Protein AF-A0A522IV46-F1 (afdb_monomer_lite)

Secondary structure (DSSP, 8-state):
-BHHHHHHHHHHHHTSEETTEEEEEEEPPPEEGGG-GGGGTTT--S-EEEEEEPPPSS-S---TTT--PBEEEEEEESS-HHHHHHHHH----TT-SS-SS-SSTTTTS-HHHHHHHTTT--EEEEEEEEES-TT--HHHHTTHHHHHHHHHHHHHHHHHSS--HHHH--

Foldseek 3Di:
DFLLVLVVLVVVQQVDADPLGRKDKDKDWKDQLLVPLVVCVVPFFAWAKKWKFFQDPPHRGDDSNGTRTDTQDIDTFLGTVSVVCCQQFPHDDPNQSGHPDGLCLPPLFDPVVNVCNRRSRMMMITMHMDHPDPDDDSVRSSCRRVVSSVSSQVSVCVVPVDGRRVVNSD

Sequence (170 aa):
MTLKFIAETLNSIAAKRSALGQLTFDQKGPHHLAHGIEAIRPQWKFSGVYVLTKPSAPEWNLDFKESDAEVWYVGMTASDIFQCMLRHFGPLLGNSPVAYGHRWTNGSAPPDIESCLAKGEVVLYPIEVRSSEPELTKKQSGLLPGLVEKQLLVAYADRYGSLPPLNLSM

Radius of gyration: 15.6 Å; chains: 1; bounding box: 38×36×43 Å

Structure (mmCIF, N/CA/C/O backbone):
data_AF-A0A522IV46-F1
#
_entry.id   AF-A0A522IV46-F1
#
loop_
_atom_site.group_PDB
_atom_site.id
_atom_site.type_symbol
_atom_site.label_atom_id
_atom_site.label_alt_id
_atom_site.label_comp_id
_atom_site.label_asym_id
_atom_site.label_entity_id
_atom_site.label_seq_id
_atom_site.pdbx_PDB_ins_code
_atom_site.Cartn_x
_atom_site.Cartn_y
_atom_site.Cartn_z
_atom_site.occupancy
_atom_site.B_iso_or_equiv
_atom_site.auth_seq_id
_atom_site.auth_comp_id
_atom_site.auth_asym_id
_atom_site.auth_atom_id
_atom_site.pdbx_PDB_model_num
ATOM 1 N N . MET A 1 1 ? -3.968 -11.403 -6.343 1.00 69.62 1 MET A N 1
ATOM 2 C CA . MET A 1 1 ? -4.990 -10.509 -5.739 1.00 69.62 1 MET A CA 1
ATOM 3 C C . MET A 1 1 ? -5.059 -9.200 -6.497 1.00 69.62 1 MET A C 1
ATOM 5 O O . MET A 1 1 ? -4.001 -8.723 -6.877 1.00 69.62 1 MET A O 1
ATOM 9 N N . THR A 1 2 ? -6.248 -8.626 -6.702 1.00 85.88 2 THR A N 1
ATOM 10 C CA . THR A 1 2 ? -6.417 -7.329 -7.383 1.00 85.88 2 THR A CA 1
ATOM 11 C C . THR A 1 2 ? -6.605 -6.169 -6.399 1.00 85.88 2 THR A C 1
ATOM 13 O O . THR A 1 2 ? -6.915 -6.392 -5.224 1.00 85.88 2 THR A O 1
ATOM 16 N N . LEU A 1 3 ? -6.457 -4.923 -6.856 1.00 86.62 3 LEU A N 1
ATOM 17 C CA . LEU A 1 3 ? -6.756 -3.740 -6.035 1.00 86.62 3 LEU A CA 1
ATOM 18 C C . LEU A 1 3 ? -8.232 -3.639 -5.633 1.00 86.62 3 LEU A C 1
ATOM 20 O O . LEU A 1 3 ? -8.512 -3.236 -4.502 1.00 86.62 3 LEU A O 1
ATOM 24 N N . LYS A 1 4 ? -9.167 -4.104 -6.474 1.00 88.12 4 LYS A N 1
ATOM 25 C CA . LYS A 1 4 ? -10.590 -4.209 -6.097 1.00 88.12 4 LYS A CA 1
ATOM 26 C C . LYS A 1 4 ? -10.785 -4.993 -4.805 1.00 88.12 4 LYS A C 1
ATOM 28 O O . LYS A 1 4 ? -11.490 -4.545 -3.904 1.00 88.12 4 LYS A O 1
ATOM 33 N N . PHE A 1 5 ? -10.086 -6.118 -4.665 1.00 89.75 5 PHE A N 1
ATOM 34 C CA . PHE A 1 5 ? -10.168 -6.923 -3.451 1.00 89.75 5 PHE A CA 1
ATOM 35 C C . PHE A 1 5 ? -9.569 -6.216 -2.223 1.00 89.75 5 PHE A C 1
ATOM 37 O O . PHE A 1 5 ? -10.094 -6.366 -1.119 1.00 89.75 5 PHE A O 1
ATOM 44 N N . ILE A 1 6 ? -8.509 -5.408 -2.385 1.00 92.12 6 ILE A N 1
ATOM 45 C CA . ILE A 1 6 ? -8.030 -4.535 -1.296 1.00 92.12 6 ILE A CA 1
ATOM 46 C C . ILE A 1 6 ? -9.154 -3.598 -0.857 1.00 92.12 6 ILE A C 1
ATOM 48 O O . ILE A 1 6 ? -9.427 -3.505 0.337 1.00 92.12 6 ILE A O 1
ATOM 52 N N . ALA A 1 7 ? -9.830 -2.937 -1.799 1.00 91.62 7 ALA A N 1
ATOM 53 C CA . ALA A 1 7 ? -10.915 -2.012 -1.485 1.00 91.62 7 ALA A CA 1
ATOM 54 C C . ALA A 1 7 ? -12.081 -2.707 -0.755 1.00 91.62 7 ALA A C 1
ATOM 56 O O . ALA A 1 7 ? -12.567 -2.198 0.255 1.00 91.62 7 ALA A O 1
ATOM 57 N N . GLU A 1 8 ? -12.494 -3.890 -1.214 1.00 92.44 8 GLU A N 1
ATOM 58 C CA . GLU A 1 8 ? -13.515 -4.722 -0.557 1.00 92.44 8 GLU A CA 1
ATOM 59 C C . GLU A 1 8 ? -13.108 -5.122 0.868 1.00 92.44 8 GLU A C 1
ATOM 61 O O . GLU A 1 8 ? -13.911 -5.050 1.806 1.00 92.44 8 GLU A O 1
ATOM 66 N N . THR A 1 9 ? -11.843 -5.504 1.048 1.00 94.56 9 THR A N 1
ATOM 67 C CA . THR A 1 9 ? -11.310 -5.898 2.353 1.00 94.56 9 THR A CA 1
ATOM 68 C C . THR A 1 9 ? -11.246 -4.703 3.299 1.00 94.56 9 THR A C 1
ATOM 70 O O . THR A 1 9 ? -11.676 -4.816 4.443 1.00 94.56 9 THR A O 1
ATOM 73 N N . LEU A 1 10 ? -10.800 -3.531 2.834 1.00 94.81 10 LEU A N 1
ATOM 74 C CA . LEU A 1 10 ? -10.826 -2.295 3.621 1.00 94.81 10 LEU A CA 1
ATOM 75 C C . LEU A 1 10 ? -12.250 -1.947 4.059 1.00 94.81 10 LEU A C 1
ATOM 77 O O . LEU A 1 10 ? -12.466 -1.671 5.235 1.00 94.81 10 LEU A O 1
ATOM 81 N N . ASN A 1 11 ? -13.238 -2.036 3.164 1.00 93.94 11 ASN A N 1
ATOM 82 C CA . ASN A 1 11 ? -14.641 -1.815 3.529 1.00 93.94 11 ASN A CA 1
ATOM 83 C C . ASN A 1 11 ? -15.110 -2.811 4.601 1.00 93.94 11 ASN A C 1
ATOM 85 O O . ASN A 1 11 ? -15.789 -2.427 5.550 1.00 93.94 11 ASN A O 1
ATOM 89 N N . SER A 1 12 ? -14.697 -4.076 4.497 1.00 94.25 12 SER A N 1
ATOM 90 C CA . SER A 1 12 ? -15.019 -5.112 5.486 1.00 94.25 12 SER A CA 1
ATOM 91 C C . SER A 1 12 ? -14.356 -4.860 6.845 1.00 94.25 12 SER A C 1
ATOM 93 O O . SER A 1 12 ? -14.968 -5.119 7.883 1.00 94.25 12 SER A O 1
ATOM 95 N N . ILE A 1 13 ? -13.130 -4.327 6.854 1.00 94.31 13 ILE A N 1
ATOM 96 C CA . ILE A 1 13 ? -12.428 -3.898 8.071 1.00 94.31 13 ILE A CA 1
ATOM 97 C C . ILE A 1 13 ? -13.144 -2.683 8.683 1.00 94.31 13 ILE A C 1
ATOM 99 O O . ILE A 1 13 ? -13.421 -2.682 9.879 1.00 94.31 13 ILE A O 1
ATOM 103 N N . ALA A 1 14 ? -13.511 -1.680 7.877 1.00 93.25 14 ALA A N 1
ATOM 104 C CA . ALA A 1 14 ? -14.265 -0.502 8.323 1.00 93.25 14 ALA A CA 1
ATOM 105 C C . ALA A 1 14 ? -15.699 -0.827 8.767 1.00 93.25 14 ALA A C 1
ATOM 107 O O . ALA A 1 14 ? -16.304 -0.038 9.479 1.00 93.25 14 ALA A O 1
ATOM 108 N N . ALA A 1 15 ? -16.271 -1.968 8.394 1.00 93.44 15 ALA A N 1
ATOM 109 C CA . ALA A 1 15 ? -17.591 -2.366 8.883 1.00 93.44 15 ALA A CA 1
ATOM 110 C C . ALA A 1 15 ? -17.558 -2.914 10.323 1.00 93.44 15 ALA A C 1
ATOM 112 O O . ALA A 1 15 ? -18.608 -3.092 10.941 1.00 93.44 15 ALA A O 1
ATOM 113 N N . LYS A 1 16 ? -16.369 -3.215 10.862 1.00 90.12 16 LYS A N 1
ATOM 114 C CA . LYS A 1 16 ? -16.192 -3.834 12.178 1.00 90.12 16 LYS A CA 1
ATOM 115 C C . LYS A 1 16 ? -15.439 -2.897 13.116 1.00 90.12 16 LYS A C 1
ATOM 117 O O . LYS A 1 16 ? -14.436 -2.289 12.750 1.00 90.12 16 LYS A O 1
ATOM 122 N N . ARG A 1 17 ? -15.885 -2.833 14.370 1.00 88.94 17 ARG A N 1
ATOM 123 C CA . ARG A 1 17 ? -15.170 -2.107 15.423 1.00 88.94 17 ARG A CA 1
ATOM 124 C C . ARG A 1 17 ? -13.910 -2.886 15.811 1.00 88.94 17 ARG A C 1
ATOM 126 O O . ARG A 1 17 ? -13.988 -4.071 16.125 1.00 88.94 17 ARG A O 1
ATOM 133 N N . SER A 1 18 ? -12.757 -2.222 15.802 1.00 87.12 18 SER A N 1
ATOM 134 C CA . SER A 1 18 ? -11.491 -2.784 16.286 1.00 87.12 18 SER A CA 1
ATOM 135 C C . SER A 1 18 ? -11.285 -2.486 17.776 1.00 87.12 18 SER A C 1
ATOM 137 O O . SER A 1 18 ? -11.996 -1.670 18.366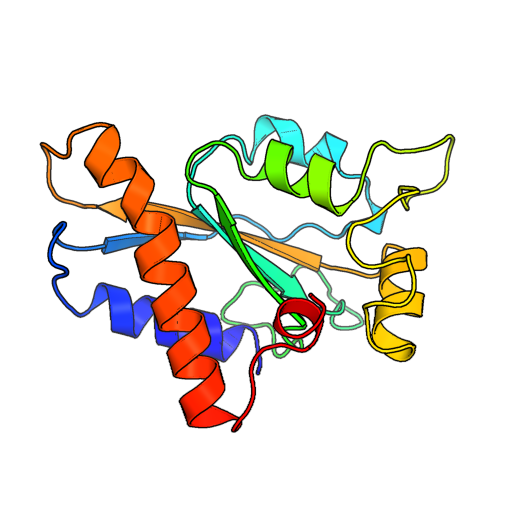 1.00 87.12 18 SER A O 1
ATOM 139 N N . ALA A 1 19 ? -10.254 -3.082 18.383 1.00 84.94 19 ALA A N 1
ATOM 140 C CA . ALA A 1 19 ? -9.844 -2.758 19.754 1.00 84.94 19 ALA A CA 1
ATOM 141 C C . ALA A 1 19 ? -9.427 -1.283 19.939 1.00 84.94 19 ALA A C 1
ATOM 143 O O . ALA A 1 19 ? -9.434 -0.782 21.058 1.00 84.94 19 ALA A O 1
ATOM 144 N N . LEU A 1 20 ? -9.073 -0.587 18.851 1.00 87.25 20 LEU A N 1
ATOM 145 C CA . LEU A 1 20 ? -8.711 0.835 18.841 1.00 87.25 20 LEU A CA 1
ATOM 146 C C . LEU A 1 20 ? -9.820 1.714 18.240 1.00 87.25 20 LEU A C 1
ATOM 148 O O . LEU A 1 20 ? -9.572 2.849 17.829 1.00 87.25 20 LEU A O 1
ATOM 152 N N . GLY A 1 21 ? -11.043 1.179 18.181 1.00 88.12 21 GLY A N 1
ATOM 153 C CA . GLY A 1 21 ? -12.214 1.883 17.684 1.00 88.12 21 GLY A CA 1
ATOM 154 C C . GLY A 1 21 ? -12.563 1.587 16.239 1.00 88.12 21 GLY A C 1
ATOM 155 O O . GLY A 1 21 ? -12.123 0.592 15.652 1.00 88.12 21 GLY A O 1
ATOM 156 N N . GLN A 1 22 ? -13.400 2.454 15.680 1.00 92.12 22 GLN A N 1
ATOM 157 C CA . GLN A 1 22 ? -13.862 2.327 14.309 1.00 92.12 22 GLN A CA 1
ATOM 158 C C . GLN A 1 22 ? -12.815 2.891 13.345 1.00 92.12 22 GLN A C 1
ATOM 160 O O . GLN A 1 22 ? -12.497 4.078 13.386 1.00 92.12 22 GLN A O 1
ATOM 165 N N . LEU A 1 23 ? -12.270 2.029 12.485 1.00 93.94 23 LEU A N 1
ATOM 166 C CA . LEU A 1 23 ? -11.255 2.417 11.508 1.00 93.94 23 LEU A CA 1
ATOM 167 C C . LEU A 1 23 ? -11.891 3.162 10.334 1.00 93.94 23 LEU A C 1
ATOM 169 O O . LEU A 1 23 ? -12.962 2.781 9.857 1.00 93.94 23 LEU A O 1
ATOM 173 N N . THR A 1 24 ? -11.202 4.198 9.861 1.00 93.69 24 THR A N 1
ATOM 174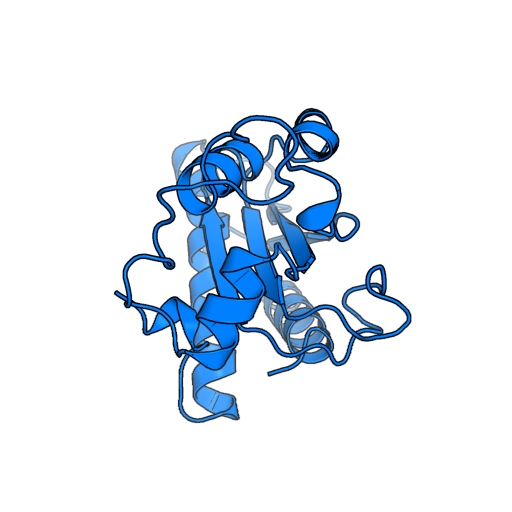 C CA . THR A 1 24 ? -11.542 4.958 8.657 1.00 93.69 24 THR A CA 1
ATOM 175 C C . THR A 1 24 ? -10.335 5.032 7.727 1.00 93.69 24 THR A C 1
ATOM 177 O O . THR A 1 24 ? -9.181 4.983 8.166 1.00 93.69 24 THR A O 1
ATOM 180 N N . PHE A 1 25 ? -10.610 5.115 6.426 1.00 93.75 25 PHE A N 1
ATOM 181 C CA . PHE A 1 25 ? -9.602 5.026 5.375 1.00 93.75 25 PHE A CA 1
ATOM 182 C C . PHE A 1 25 ? -9.741 6.194 4.412 1.00 93.75 25 PHE A C 1
ATOM 184 O O . PHE A 1 25 ? -10.845 6.488 3.958 1.00 93.75 25 PHE A O 1
ATOM 191 N N . ASP A 1 26 ? -8.619 6.821 4.080 1.00 92.88 26 ASP A N 1
ATOM 192 C CA . ASP A 1 26 ? -8.545 7.856 3.053 1.00 92.88 26 ASP A CA 1
ATOM 193 C C . ASP A 1 26 ? -7.528 7.417 1.992 1.00 92.88 26 ASP A C 1
ATOM 195 O O . ASP A 1 26 ? -6.315 7.394 2.217 1.00 92.88 26 ASP A O 1
ATOM 199 N N . GLN A 1 27 ? -8.061 6.959 0.859 1.00 90.81 27 GLN A N 1
ATOM 200 C CA . GLN A 1 27 ? -7.289 6.476 -0.280 1.00 90.81 27 GLN A CA 1
ATOM 201 C C . GLN A 1 27 ? -6.786 7.680 -1.073 1.00 90.81 27 GLN A C 1
ATOM 203 O O . GLN A 1 27 ? -7.578 8.488 -1.553 1.00 90.81 27 GLN A O 1
ATOM 208 N N . LYS A 1 28 ? -5.468 7.803 -1.216 1.00 89.50 28 LYS A N 1
ATOM 209 C CA . LYS A 1 28 ? -4.871 8.853 -2.045 1.00 89.50 28 LYS A CA 1
ATOM 210 C C . LYS A 1 28 ? -4.720 8.365 -3.481 1.00 89.50 28 LYS A C 1
ATOM 212 O O . LYS A 1 28 ? -4.691 7.161 -3.733 1.00 89.50 28 LYS A O 1
ATOM 217 N N . GLY A 1 29 ? -4.585 9.318 -4.403 1.00 86.50 29 GLY A N 1
ATOM 218 C CA . GLY A 1 29 ? -4.371 9.016 -5.814 1.00 86.50 29 GLY A CA 1
ATOM 219 C C . GLY A 1 29 ? -3.134 8.130 -6.029 1.00 86.50 29 GLY A C 1
ATOM 220 O O . GLY A 1 29 ? -2.133 8.304 -5.319 1.00 86.50 29 GLY A O 1
ATOM 221 N N . PRO A 1 30 ? -3.194 7.182 -6.981 1.00 91.00 30 PRO A N 1
ATOM 222 C CA . PRO A 1 30 ? -2.058 6.337 -7.311 1.00 91.00 30 PRO A CA 1
ATOM 223 C C . PRO A 1 30 ? -0.890 7.152 -7.861 1.00 91.00 30 PRO A C 1
ATOM 225 O O . PRO A 1 30 ? -1.074 8.210 -8.462 1.00 91.00 30 PRO A O 1
ATOM 228 N N . HIS A 1 31 ? 0.323 6.622 -7.719 1.00 89.19 31 HIS A N 1
ATOM 229 C CA . HIS A 1 31 ? 1.520 7.215 -8.308 1.00 89.19 31 HIS A CA 1
ATOM 230 C C . HIS A 1 31 ? 2.356 6.185 -9.045 1.00 89.19 31 HIS A C 1
ATOM 232 O O . HIS A 1 31 ? 2.774 5.183 -8.464 1.00 89.19 31 HIS A O 1
ATOM 238 N N . HIS A 1 32 ? 2.644 6.455 -10.313 1.00 89.06 32 HIS A N 1
ATOM 239 C CA . HIS A 1 32 ? 3.577 5.655 -11.089 1.00 89.06 32 HIS A CA 1
ATOM 240 C C . HIS A 1 32 ? 5.015 6.035 -10.733 1.00 89.06 32 HIS A C 1
ATOM 242 O O . HIS A 1 32 ? 5.418 7.189 -10.893 1.00 89.06 32 HIS A O 1
ATOM 248 N N . LEU A 1 33 ? 5.819 5.063 -10.296 1.00 85.00 33 LEU A N 1
ATOM 249 C CA . LEU A 1 33 ? 7.184 5.323 -9.839 1.00 85.00 33 LEU A CA 1
ATOM 250 C C . LEU A 1 33 ? 8.068 5.915 -10.946 1.00 85.00 33 LEU A C 1
ATOM 252 O O . LEU A 1 33 ? 8.901 6.768 -10.652 1.00 85.00 33 LEU A O 1
ATOM 256 N N . ALA A 1 34 ? 7.824 5.559 -12.214 1.00 81.81 34 ALA A N 1
ATOM 257 C CA . ALA A 1 34 ? 8.505 6.179 -13.354 1.00 81.81 34 ALA A CA 1
ATOM 258 C C . ALA A 1 34 ? 8.401 7.718 -13.439 1.00 81.81 34 ALA A C 1
ATOM 260 O O . ALA A 1 34 ? 9.227 8.343 -14.097 1.00 81.81 34 ALA A O 1
ATOM 261 N N . HIS A 1 35 ? 7.433 8.348 -12.764 1.00 81.88 35 HIS A N 1
ATOM 262 C CA . HIS A 1 35 ? 7.323 9.812 -12.687 1.00 81.88 35 HIS A CA 1
ATOM 263 C C . HIS A 1 35 ? 8.181 10.436 -11.573 1.00 81.88 35 HIS A C 1
ATOM 265 O O . HIS A 1 35 ? 8.134 11.645 -11.354 1.00 81.88 35 HIS A O 1
ATOM 271 N N . GLY A 1 36 ? 8.972 9.625 -10.868 1.00 79.38 36 GLY A N 1
ATOM 272 C CA . GLY A 1 36 ? 9.844 10.055 -9.785 1.00 79.38 36 GLY A CA 1
ATOM 273 C C . GLY A 1 36 ? 9.110 10.174 -8.451 1.00 79.38 36 GLY A C 1
ATOM 274 O O . GLY A 1 36 ? 7.971 10.627 -8.357 1.00 79.38 36 GLY A O 1
ATOM 275 N N . ILE A 1 37 ? 9.785 9.765 -7.380 1.00 79.69 37 ILE A N 1
ATOM 276 C CA . ILE A 1 37 ? 9.214 9.728 -6.031 1.00 79.69 37 ILE A CA 1
ATOM 277 C C . ILE A 1 37 ? 9.092 11.121 -5.388 1.00 79.69 37 ILE A C 1
ATOM 279 O O . ILE A 1 37 ? 8.280 11.325 -4.500 1.00 79.69 37 ILE A O 1
ATOM 283 N N . GLU A 1 38 ? 9.846 12.129 -5.825 1.00 80.00 38 GLU A N 1
ATOM 284 C CA . GLU A 1 38 ? 9.782 13.461 -5.198 1.00 80.00 38 GLU A CA 1
ATOM 285 C C . GLU A 1 38 ? 8.431 14.163 -5.419 1.00 80.00 38 GLU A C 1
ATOM 287 O O . GLU A 1 38 ? 7.981 14.925 -4.561 1.00 80.00 38 GLU A O 1
ATOM 292 N N . ALA A 1 39 ? 7.732 13.852 -6.517 1.00 75.38 39 ALA A N 1
ATOM 293 C CA . ALA A 1 39 ? 6.425 14.429 -6.833 1.00 75.38 39 ALA A CA 1
ATOM 294 C C . ALA A 1 39 ? 5.345 14.106 -5.778 1.00 75.38 39 ALA A C 1
ATOM 296 O O . ALA A 1 39 ? 4.431 14.903 -5.568 1.00 75.38 39 ALA A O 1
ATOM 297 N N . ILE A 1 40 ? 5.468 12.979 -5.065 1.00 75.81 40 ILE A N 1
ATOM 298 C CA . ILE A 1 40 ? 4.512 12.562 -4.022 1.00 75.81 40 ILE A CA 1
ATOM 299 C C . ILE A 1 40 ? 4.831 13.127 -2.633 1.00 75.81 40 ILE A C 1
ATOM 301 O O . ILE A 1 40 ? 3.989 13.066 -1.734 1.00 75.81 40 ILE A O 1
ATOM 305 N N . ARG A 1 41 ? 6.018 13.719 -2.436 1.00 78.94 41 ARG A N 1
ATOM 306 C CA . ARG A 1 41 ? 6.476 14.230 -1.135 1.00 78.94 41 ARG A CA 1
ATOM 307 C C . ARG A 1 41 ? 5.483 15.151 -0.415 1.00 78.94 41 ARG A C 1
ATOM 309 O O . ARG A 1 41 ? 5.377 15.022 0.804 1.00 78.94 41 ARG A O 1
ATOM 316 N N . PRO A 1 42 ? 4.779 16.101 -1.062 1.00 76.69 42 PRO A N 1
ATOM 317 C CA . PRO A 1 42 ? 3.827 16.948 -0.344 1.00 76.69 42 PRO A CA 1
ATOM 318 C C . PRO A 1 42 ? 2.545 16.208 0.049 1.00 76.69 42 PRO A C 1
ATOM 320 O O . PRO A 1 42 ? 1.903 16.594 1.021 1.00 76.69 42 PRO A O 1
ATOM 323 N N . GLN A 1 43 ? 2.179 15.151 -0.676 1.00 81.44 43 GLN A N 1
ATOM 324 C CA . GLN A 1 43 ? 0.875 14.509 -0.547 1.00 81.44 43 GLN A CA 1
ATOM 325 C C . GLN A 1 43 ? 0.897 13.325 0.425 1.00 81.44 43 GLN A C 1
ATOM 327 O O . GLN A 1 43 ? -0.141 13.010 0.998 1.00 81.44 43 GLN A O 1
ATOM 332 N N . TRP A 1 44 ? 2.043 12.655 0.613 1.00 89.00 44 TRP A N 1
ATOM 333 C CA . TRP A 1 44 ? 2.120 11.361 1.316 1.00 89.00 44 TRP A CA 1
ATOM 334 C C . TRP A 1 44 ? 2.822 11.407 2.683 1.00 89.00 44 TRP A C 1
ATOM 336 O O . TRP A 1 44 ? 3.392 10.412 3.129 1.00 89.00 44 TRP A O 1
ATOM 346 N N . LYS A 1 45 ? 2.756 12.554 3.374 1.00 90.06 45 LYS A N 1
ATOM 347 C CA . LYS A 1 45 ? 3.300 12.747 4.734 1.00 90.06 45 LYS A CA 1
ATOM 348 C C . LYS A 1 45 ? 2.320 12.308 5.821 1.00 90.06 45 LYS A C 1
ATOM 350 O O . LYS A 1 45 ? 1.863 13.122 6.624 1.00 90.06 45 LYS A O 1
ATOM 355 N N . PHE A 1 46 ? 1.972 11.030 5.832 1.00 91.38 46 PHE A N 1
ATOM 356 C CA . PHE A 1 46 ? 1.046 10.472 6.814 1.00 91.38 46 PHE A CA 1
ATOM 357 C C . PHE A 1 46 ? 1.346 9.006 7.128 1.00 91.38 46 PHE A C 1
ATOM 359 O O . PHE A 1 46 ? 2.101 8.335 6.422 1.00 91.38 46 PHE A O 1
ATOM 366 N N . SER A 1 47 ? 0.726 8.530 8.206 1.00 92.69 47 SER A N 1
ATOM 367 C CA . SER A 1 47 ? 0.776 7.152 8.688 1.00 92.69 47 SER A CA 1
ATOM 368 C C . SER A 1 47 ? -0.303 6.322 7.998 1.00 92.69 47 SER A C 1
ATOM 370 O O . SER A 1 47 ? -1.435 6.780 7.828 1.00 92.69 47 SER A O 1
ATOM 372 N N . GLY A 1 48 ? 0.023 5.100 7.591 1.00 96.12 48 GLY A N 1
ATOM 373 C CA . GLY A 1 48 ? -0.927 4.299 6.836 1.00 96.12 48 GLY A CA 1
ATOM 374 C C . GLY A 1 48 ? -0.344 3.060 6.182 1.00 96.12 48 GLY A C 1
ATOM 375 O O . GLY A 1 48 ? 0.762 2.608 6.493 1.00 96.12 48 GLY A O 1
ATOM 376 N N . VAL A 1 49 ? -1.138 2.508 5.275 1.00 97.06 49 VAL A N 1
ATOM 377 C CA . VAL A 1 49 ? -0.818 1.338 4.461 1.00 97.06 49 VAL A CA 1
ATOM 378 C C . VAL A 1 49 ? -0.555 1.799 3.033 1.00 97.06 49 VAL A C 1
ATOM 380 O O . VAL A 1 49 ? -1.074 2.819 2.591 1.00 97.06 49 VAL A O 1
ATOM 383 N N . TYR A 1 50 ? 0.253 1.056 2.297 1.00 95.25 50 TYR A N 1
ATOM 384 C CA . TYR A 1 50 ? 0.458 1.269 0.874 1.00 95.25 50 TYR A CA 1
ATOM 385 C C . TYR A 1 50 ? 0.513 -0.069 0.145 1.00 95.25 50 TYR A C 1
ATOM 387 O O . TYR A 1 50 ? 0.959 -1.083 0.691 1.00 95.25 50 TYR A O 1
ATOM 395 N N . VAL A 1 51 ? 0.053 -0.052 -1.100 1.00 95.31 51 VAL A N 1
ATOM 396 C CA . VAL A 1 51 ? 0.020 -1.210 -1.989 1.00 95.31 51 VAL A CA 1
ATOM 397 C C . VAL A 1 51 ? 0.907 -0.930 -3.201 1.00 95.31 51 VAL A C 1
ATOM 399 O O . VAL A 1 51 ? 0.871 0.173 -3.747 1.00 95.31 51 VAL A O 1
ATOM 402 N N . LEU A 1 52 ? 1.722 -1.907 -3.604 1.00 93.62 52 LEU A N 1
ATOM 403 C CA . LEU A 1 52 ? 2.472 -1.868 -4.865 1.00 93.62 52 LEU A CA 1
ATOM 404 C C . LEU A 1 52 ? 1.807 -2.819 -5.846 1.00 93.62 52 LEU A C 1
ATOM 406 O O . LEU A 1 52 ? 1.467 -3.952 -5.492 1.00 93.62 52 LEU A O 1
ATOM 410 N N . THR A 1 53 ? 1.688 -2.366 -7.084 1.00 92.94 53 THR A N 1
ATOM 411 C CA . THR A 1 53 ? 1.113 -3.146 -8.177 1.00 92.94 53 THR A CA 1
ATOM 412 C C . THR A 1 53 ? 1.905 -2.963 -9.457 1.00 92.94 53 THR A C 1
ATOM 414 O O . THR A 1 53 ? 2.628 -1.972 -9.612 1.00 92.94 53 THR A O 1
ATOM 417 N N . LYS A 1 54 ? 1.711 -3.890 -10.396 1.00 87.38 54 LYS A N 1
ATOM 418 C CA . LYS A 1 54 ? 2.059 -3.647 -11.795 1.00 87.38 54 LYS A CA 1
ATOM 419 C C . LYS A 1 54 ? 1.159 -2.543 -12.367 1.00 87.38 54 LYS A C 1
ATOM 421 O O . LYS A 1 54 ? -0.041 -2.559 -12.089 1.00 87.38 54 LYS A O 1
ATOM 426 N N . PRO A 1 55 ? 1.669 -1.641 -13.218 1.00 82.50 55 PRO A N 1
ATOM 427 C CA . PRO A 1 55 ? 0.820 -0.761 -14.006 1.00 82.50 55 PRO A CA 1
ATOM 428 C C . PRO A 1 55 ? -0.184 -1.581 -14.825 1.00 82.50 55 PRO A C 1
ATOM 430 O O . PRO A 1 55 ? 0.206 -2.486 -15.566 1.00 82.50 55 PRO A O 1
ATOM 433 N N . SER A 1 56 ? -1.474 -1.258 -14.709 1.00 71.44 56 SER A N 1
ATOM 434 C CA . SER A 1 56 ? -2.458 -1.717 -15.691 1.00 71.44 56 SER A CA 1
ATOM 435 C C . SER A 1 56 ? -2.222 -0.924 -16.972 1.00 71.44 56 SER A C 1
ATOM 437 O O . SER A 1 56 ? -2.281 0.300 -16.961 1.00 71.44 56 SER A O 1
ATOM 439 N N . ALA A 1 57 ? -1.882 -1.590 -18.071 1.00 67.12 57 ALA A N 1
ATOM 440 C CA . ALA A 1 57 ? -1.801 -0.928 -19.370 1.00 67.12 57 ALA A CA 1
ATOM 441 C C . ALA A 1 57 ? -3.209 -0.895 -19.996 1.00 67.12 57 ALA A C 1
ATOM 443 O O . ALA A 1 57 ? -3.881 -1.928 -19.963 1.00 67.12 57 ALA A O 1
ATOM 444 N N . PRO A 1 58 ? -3.670 0.225 -20.588 1.00 68.00 58 PRO A N 1
ATOM 445 C CA . PRO A 1 58 ? -2.955 1.487 -20.830 1.00 68.00 58 PRO A CA 1
ATOM 446 C C . PRO A 1 58 ? -3.084 2.549 -19.714 1.00 68.00 58 PRO A C 1
ATOM 448 O O . PRO A 1 58 ? -2.347 3.533 -19.739 1.00 68.00 58 PRO A O 1
ATOM 451 N N . GLU A 1 59 ? -3.988 2.368 -18.749 1.00 80.00 59 GLU A N 1
ATOM 452 C CA . GLU A 1 59 ? -4.300 3.354 -17.702 1.00 80.00 59 GLU A CA 1
ATOM 453 C C . GLU A 1 59 ? -3.756 2.910 -16.338 1.00 80.00 59 GLU A C 1
ATOM 455 O O . GLU A 1 59 ? -4.304 2.037 -15.664 1.00 80.00 59 GLU A O 1
ATOM 460 N N . TRP A 1 60 ? -2.647 3.518 -15.913 1.00 83.94 60 TRP A N 1
ATOM 461 C CA . TRP A 1 60 ? -1.997 3.181 -14.643 1.00 83.94 60 TRP A CA 1
ATOM 462 C C . TRP A 1 60 ? -2.640 3.873 -13.434 1.00 83.94 60 TRP A C 1
ATOM 464 O O . TRP A 1 60 ? -2.453 3.426 -12.302 1.00 83.94 60 TRP A O 1
ATOM 474 N N . ASN A 1 61 ? -3.361 4.970 -13.668 1.00 84.88 61 ASN A N 1
ATOM 475 C CA . ASN A 1 61 ? -3.899 5.886 -12.664 1.00 84.88 61 ASN A CA 1
ATOM 476 C C . ASN A 1 61 ? -5.355 5.582 -12.278 1.00 84.88 61 ASN A C 1
ATOM 478 O O . ASN A 1 61 ? -6.081 6.487 -11.873 1.00 84.88 61 ASN A O 1
ATOM 482 N N . LEU A 1 62 ? -5.773 4.326 -12.422 1.00 85.25 62 LEU A N 1
ATOM 483 C CA . LEU A 1 62 ? -7.103 3.870 -12.034 1.00 85.25 62 LEU A CA 1
ATOM 484 C C . LEU A 1 62 ? -7.280 3.905 -10.514 1.00 85.25 62 LEU A C 1
ATOM 486 O O . LEU A 1 62 ? -6.353 3.604 -9.760 1.00 85.25 62 LEU A O 1
ATOM 490 N N . ASP A 1 63 ? -8.493 4.200 -10.062 1.00 84.75 63 ASP A N 1
ATOM 491 C CA . ASP A 1 63 ? -8.826 4.139 -8.643 1.00 84.75 63 ASP A CA 1
ATOM 492 C C . ASP A 1 63 ? -8.809 2.693 -8.115 1.00 84.75 63 ASP A C 1
ATOM 494 O O . ASP A 1 63 ? -8.999 1.715 -8.846 1.00 84.75 63 ASP A O 1
ATOM 498 N N . PHE A 1 64 ? -8.649 2.543 -6.793 1.00 80.00 64 PHE A N 1
ATOM 499 C CA . PHE A 1 64 ? -8.617 1.241 -6.106 1.00 80.00 64 PHE A CA 1
ATOM 500 C C . PHE A 1 64 ? -9.791 0.317 -6.466 1.00 80.00 64 PHE A C 1
ATOM 502 O O . PHE A 1 64 ? -9.633 -0.901 -6.493 1.00 80.00 64 PHE A O 1
ATOM 509 N N . LYS A 1 65 ? -10.978 0.887 -6.699 1.00 82.31 65 LYS A N 1
ATOM 510 C CA . LYS A 1 65 ? -12.216 0.140 -6.979 1.00 82.31 65 LYS A CA 1
ATOM 511 C C . LYS A 1 65 ? -12.350 -0.283 -8.442 1.00 82.31 65 LYS A C 1
ATOM 513 O O . LYS A 1 65 ? -13.206 -1.104 -8.760 1.00 82.31 65 LYS A O 1
ATOM 518 N N . GLU A 1 66 ? -11.525 0.272 -9.318 1.00 82.50 66 GLU A N 1
ATOM 519 C CA . GLU A 1 66 ? -11.611 0.092 -10.767 1.00 82.50 66 GLU A CA 1
ATOM 520 C C . GLU A 1 66 ? -10.457 -0.762 -11.291 1.00 82.50 66 GLU A C 1
ATOM 522 O O . GLU A 1 66 ? -10.616 -1.494 -12.266 1.00 82.50 66 GLU A O 1
ATOM 527 N N . SER A 1 67 ? -9.325 -0.746 -10.586 1.00 82.00 67 SER A N 1
ATOM 528 C CA . SER A 1 67 ? -8.112 -1.437 -10.992 1.00 82.00 67 SER A CA 1
ATOM 529 C C . SER A 1 67 ? -8.130 -2.934 -10.661 1.00 82.00 67 SER A C 1
ATOM 531 O O . SER A 1 67 ? -8.144 -3.352 -9.500 1.00 82.00 67 SER A O 1
ATOM 533 N N . ASP A 1 68 ? -8.054 -3.763 -11.702 1.00 84.81 68 ASP A N 1
ATOM 534 C CA . ASP A 1 68 ? -7.787 -5.201 -11.579 1.00 84.81 68 ASP A CA 1
ATOM 535 C C . ASP A 1 68 ? -6.281 -5.516 -11.503 1.00 84.81 68 ASP A C 1
ATOM 537 O O . ASP A 1 68 ? -5.884 -6.677 -11.606 1.00 84.81 68 ASP A O 1
ATOM 541 N N . ALA A 1 69 ? -5.434 -4.498 -11.295 1.00 86.69 69 ALA A N 1
ATOM 542 C CA . ALA A 1 69 ? -3.991 -4.674 -11.215 1.00 86.69 69 ALA A CA 1
ATOM 543 C C . ALA A 1 69 ? -3.604 -5.675 -10.126 1.00 86.69 69 ALA A C 1
ATOM 545 O O . ALA A 1 69 ? -4.119 -5.642 -9.003 1.00 86.69 69 ALA A O 1
ATOM 546 N N . GLU A 1 70 ? -2.644 -6.533 -10.456 1.00 90.62 70 GLU A N 1
ATOM 547 C CA . GLU A 1 70 ? -2.087 -7.485 -9.514 1.00 90.62 70 GLU A CA 1
ATOM 548 C C . GLU A 1 70 ? -1.342 -6.769 -8.381 1.00 90.62 70 GLU A C 1
ATOM 550 O O . GLU A 1 70 ? -0.459 -5.938 -8.603 1.00 90.62 70 GLU A O 1
ATOM 555 N N . VAL A 1 71 ? -1.682 -7.143 -7.150 1.00 93.19 71 VAL A N 1
ATOM 556 C CA . VAL A 1 71 ? -1.004 -6.704 -5.935 1.00 93.19 71 VAL A CA 1
ATOM 557 C C . VAL A 1 71 ? 0.265 -7.513 -5.712 1.00 93.19 71 VAL A C 1
ATOM 559 O O . VAL A 1 71 ? 0.211 -8.716 -5.444 1.00 93.19 71 VAL A O 1
ATOM 562 N N . TRP A 1 72 ? 1.394 -6.810 -5.740 1.00 93.75 72 TRP A N 1
ATOM 563 C CA . TRP A 1 72 ? 2.726 -7.361 -5.505 1.00 93.75 72 TRP A CA 1
ATOM 564 C C . TRP A 1 72 ? 3.195 -7.206 -4.065 1.00 93.75 72 TRP A C 1
ATOM 566 O O . TRP A 1 72 ? 3.914 -8.070 -3.568 1.00 93.75 72 TRP A O 1
ATOM 576 N N . TYR A 1 73 ? 2.785 -6.127 -3.394 1.00 94.31 73 TYR A N 1
ATOM 577 C CA . TYR A 1 73 ? 3.164 -5.849 -2.011 1.00 94.31 73 TYR A CA 1
ATOM 578 C C . TYR A 1 73 ? 2.062 -5.109 -1.263 1.00 94.31 73 TYR A C 1
ATOM 580 O O . TYR A 1 73 ? 1.428 -4.212 -1.818 1.00 94.31 73 TYR A O 1
ATOM 588 N N . VAL A 1 74 ? 1.916 -5.416 0.022 1.00 96.00 74 VAL A N 1
ATOM 589 C CA . VAL A 1 74 ? 1.202 -4.592 1.000 1.00 96.00 74 VAL A CA 1
ATOM 590 C C . VAL A 1 74 ? 2.165 -4.290 2.138 1.00 96.00 74 VAL A C 1
ATOM 592 O O . VAL A 1 74 ? 2.741 -5.205 2.725 1.00 96.00 74 VAL A O 1
ATOM 595 N N . GLY A 1 75 ? 2.341 -3.015 2.466 1.00 95.12 75 GLY A N 1
ATOM 596 C CA . GLY A 1 75 ? 3.159 -2.615 3.603 1.00 95.12 75 GLY A CA 1
ATOM 597 C C . GLY A 1 75 ? 2.552 -1.472 4.383 1.00 95.12 75 GLY A C 1
ATOM 598 O O . GLY A 1 75 ? 1.601 -0.830 3.946 1.00 95.12 75 GLY A O 1
ATOM 599 N N . MET A 1 76 ? 3.133 -1.202 5.545 1.00 95.88 76 MET A N 1
ATOM 600 C CA . MET A 1 76 ? 2.677 -0.132 6.423 1.00 95.88 76 MET A CA 1
ATOM 601 C C . MET A 1 76 ? 3.807 0.739 6.949 1.00 95.88 76 MET A C 1
ATOM 603 O O . MET A 1 76 ? 4.993 0.414 6.848 1.00 95.88 76 MET A O 1
ATOM 607 N N . THR A 1 77 ? 3.416 1.874 7.512 1.00 95.00 77 THR A N 1
ATOM 608 C CA . THR A 1 77 ? 4.281 2.737 8.308 1.00 95.00 77 THR A CA 1
ATOM 609 C C . THR A 1 77 ? 3.457 3.478 9.353 1.00 95.00 77 THR A C 1
ATOM 611 O O . THR A 1 77 ? 2.379 3.986 9.058 1.00 95.00 77 THR A O 1
ATOM 614 N N . ALA A 1 78 ? 3.982 3.557 10.576 1.00 93.06 78 ALA A N 1
ATOM 615 C CA . ALA A 1 78 ? 3.397 4.336 11.668 1.00 93.06 78 ALA A CA 1
ATOM 616 C C . ALA A 1 78 ? 3.762 5.833 11.609 1.00 93.06 78 ALA A C 1
ATOM 618 O O . ALA A 1 78 ? 3.359 6.602 12.482 1.00 93.06 78 ALA A O 1
ATOM 619 N N . SER A 1 79 ? 4.589 6.234 10.639 1.00 88.62 79 SER A N 1
ATOM 620 C CA . SER A 1 79 ? 5.111 7.594 10.515 1.00 88.62 79 SER A CA 1
ATOM 621 C C . SER A 1 79 ? 4.704 8.236 9.193 1.00 88.62 79 SER A C 1
ATOM 623 O O . SER A 1 79 ? 3.658 8.867 9.123 1.00 88.62 79 SER A O 1
ATOM 625 N N . ASP A 1 80 ? 5.542 8.096 8.171 1.00 90.62 80 ASP A N 1
ATOM 626 C CA . ASP A 1 80 ? 5.448 8.799 6.896 1.00 90.62 80 ASP A CA 1
ATOM 627 C C . ASP A 1 80 ? 5.623 7.784 5.754 1.00 90.62 80 ASP A C 1
ATOM 629 O O . ASP A 1 80 ? 6.650 7.093 5.678 1.00 90.62 80 ASP A O 1
ATOM 633 N N . ILE A 1 81 ? 4.600 7.650 4.901 1.00 91.94 81 ILE A N 1
ATOM 634 C CA . ILE A 1 81 ? 4.641 6.765 3.731 1.00 91.94 81 ILE A CA 1
ATOM 635 C C . ILE A 1 81 ? 5.745 7.196 2.773 1.00 91.94 81 ILE A C 1
ATOM 637 O O . ILE A 1 81 ? 6.497 6.332 2.326 1.00 91.94 81 ILE A O 1
ATOM 641 N N . PHE A 1 82 ? 5.914 8.490 2.496 1.00 89.81 82 PHE A N 1
ATOM 642 C CA . PHE A 1 82 ? 6.964 8.974 1.599 1.00 89.81 82 PHE A CA 1
ATOM 643 C C . PHE A 1 82 ? 8.361 8.541 2.068 1.00 89.81 82 PHE A C 1
ATOM 645 O O . PHE A 1 82 ? 9.137 8.006 1.278 1.00 89.81 82 PHE A O 1
ATOM 652 N N . GLN A 1 83 ? 8.665 8.667 3.364 1.00 87.75 83 GLN A N 1
ATOM 653 C CA . GLN A 1 83 ? 9.943 8.186 3.915 1.00 87.75 83 GLN A CA 1
ATOM 654 C C . GLN A 1 83 ? 10.094 6.666 3.788 1.00 87.75 83 GLN A C 1
ATOM 656 O O . GLN A 1 83 ? 11.189 6.158 3.555 1.00 87.75 83 GLN A O 1
ATOM 661 N N . CYS A 1 84 ? 8.998 5.916 3.916 1.00 88.44 84 CYS A N 1
ATOM 662 C CA . CYS A 1 84 ? 9.025 4.480 3.672 1.00 88.44 84 CYS A CA 1
ATOM 663 C C . CYS A 1 84 ? 9.313 4.154 2.201 1.00 88.44 84 CYS A C 1
ATOM 665 O O . CYS A 1 84 ? 10.100 3.250 1.930 1.00 88.44 84 CYS A O 1
ATOM 667 N N . MET A 1 85 ? 8.722 4.902 1.269 1.00 87.19 85 MET A N 1
ATOM 668 C CA . MET A 1 85 ? 8.957 4.735 -0.164 1.00 87.19 85 MET A CA 1
ATOM 669 C C . MET A 1 85 ? 10.408 5.078 -0.514 1.00 87.19 85 MET A C 1
ATOM 671 O O . MET A 1 85 ? 11.048 4.306 -1.216 1.00 87.19 85 MET A O 1
ATOM 675 N N . LEU A 1 86 ? 10.984 6.139 0.060 1.00 84.06 86 LEU A N 1
ATOM 676 C CA . LEU A 1 86 ? 12.409 6.449 -0.100 1.00 84.06 86 LEU A CA 1
ATOM 677 C C . LEU A 1 86 ? 13.327 5.340 0.423 1.00 84.06 86 LEU A C 1
ATOM 679 O O . LEU A 1 86 ? 14.381 5.116 -0.155 1.00 84.06 86 LEU A O 1
ATOM 683 N N . ARG A 1 87 ? 12.958 4.628 1.494 1.00 81.94 87 ARG A N 1
ATOM 684 C CA . ARG A 1 87 ? 13.754 3.484 1.978 1.00 81.94 87 ARG A CA 1
ATOM 685 C C . ARG A 1 87 ? 13.644 2.261 1.077 1.00 81.94 87 ARG A C 1
ATOM 687 O O . ARG A 1 87 ? 14.620 1.539 0.922 1.00 81.94 87 ARG A O 1
ATOM 694 N N . HIS A 1 88 ? 12.460 2.005 0.525 1.00 83.44 88 HIS A N 1
ATOM 695 C CA . HIS A 1 88 ? 12.244 0.857 -0.360 1.00 83.44 88 HIS A CA 1
ATOM 696 C C . HIS A 1 88 ? 12.848 1.072 -1.730 1.00 83.44 88 HIS A C 1
ATOM 698 O O . HIS A 1 88 ? 13.398 0.132 -2.305 1.00 83.44 88 HIS A O 1
ATOM 704 N N . PHE A 1 89 ? 12.700 2.291 -2.244 1.00 80.12 89 PHE A N 1
ATOM 705 C CA . PHE A 1 89 ? 13.116 2.626 -3.585 1.00 80.12 89 PHE A CA 1
ATOM 706 C C . PHE A 1 89 ? 14.520 3.220 -3.625 1.00 80.12 89 PHE A C 1
ATOM 708 O O . PHE A 1 89 ? 15.298 2.834 -4.477 1.00 80.12 89 PHE A O 1
ATOM 715 N N . GLY A 1 90 ? 14.912 4.019 -2.640 1.00 73.75 90 GLY A N 1
ATOM 716 C CA . GLY A 1 90 ? 16.171 4.756 -2.646 1.00 73.75 90 GLY A CA 1
ATOM 717 C C . GLY A 1 90 ? 16.022 6.135 -3.303 1.00 73.75 90 GLY A C 1
ATOM 718 O O . GLY A 1 90 ? 14.953 6.472 -3.824 1.00 73.75 90 GLY A O 1
ATOM 719 N N . PRO A 1 91 ? 17.077 6.965 -3.264 1.00 67.19 91 PRO A N 1
ATOM 720 C CA . PRO A 1 91 ? 17.115 8.235 -3.979 1.00 67.19 91 PRO A CA 1
ATOM 721 C C . PRO A 1 91 ? 17.308 8.016 -5.487 1.00 67.19 91 PRO A C 1
ATOM 723 O O . PRO A 1 91 ? 17.957 7.060 -5.913 1.00 67.19 91 PRO A O 1
ATOM 726 N N . LEU A 1 92 ? 16.786 8.936 -6.302 1.00 65.31 92 LEU A N 1
ATOM 727 C CA . LEU A 1 92 ? 17.044 8.947 -7.745 1.00 65.31 92 LEU A CA 1
ATOM 728 C C . LEU A 1 92 ? 18.538 9.204 -8.009 1.00 65.31 92 LEU A C 1
ATOM 730 O O . LEU A 1 92 ? 19.123 10.128 -7.440 1.00 65.31 92 LEU A O 1
ATOM 734 N N . LEU A 1 93 ? 19.149 8.409 -8.892 1.00 59.53 93 LEU A N 1
ATOM 735 C CA . LEU A 1 93 ? 20.508 8.638 -9.390 1.00 59.53 93 LEU A CA 1
ATOM 736 C C . LEU A 1 93 ? 20.439 9.150 -10.834 1.00 59.53 93 LEU A C 1
ATOM 738 O O . LEU A 1 93 ? 20.132 8.406 -11.766 1.00 59.53 93 LEU A O 1
ATOM 742 N N . GLY A 1 94 ? 20.736 10.437 -11.022 1.00 63.91 94 GLY A N 1
ATOM 743 C CA . GLY A 1 94 ? 20.701 11.084 -12.336 1.00 63.91 94 GLY A CA 1
ATOM 744 C C . GLY A 1 94 ? 19.284 11.188 -12.910 1.00 63.91 94 GLY A C 1
ATOM 745 O O . GLY A 1 94 ? 18.336 11.467 -12.184 1.00 63.91 94 GLY A O 1
ATOM 746 N N . ASN A 1 95 ? 19.146 10.960 -14.219 1.00 59.38 95 ASN A N 1
ATOM 747 C CA . ASN A 1 95 ? 17.858 10.998 -14.929 1.00 59.38 95 ASN A CA 1
ATOM 748 C C . ASN A 1 95 ? 17.134 9.639 -14.941 1.00 59.38 95 ASN A C 1
ATOM 750 O O . ASN A 1 95 ? 16.141 9.487 -15.651 1.00 59.38 95 ASN A O 1
ATOM 754 N N . SER A 1 96 ? 17.642 8.634 -14.216 1.00 57.81 96 SER A N 1
ATOM 755 C CA . SER A 1 96 ? 16.962 7.345 -14.120 1.00 57.81 96 SER A CA 1
ATOM 756 C C . SER A 1 96 ? 15.710 7.508 -13.260 1.00 57.81 96 SER A C 1
ATOM 758 O O . SER A 1 96 ? 15.826 7.969 -12.123 1.00 57.81 96 SER A O 1
ATOM 760 N N . PRO A 1 97 ? 14.526 7.099 -13.746 1.00 53.00 97 PRO A N 1
ATOM 761 C CA . PRO A 1 97 ? 13.319 7.089 -12.926 1.00 53.00 97 PRO A CA 1
ATOM 762 C C . PRO A 1 97 ? 13.389 6.059 -11.790 1.00 53.00 97 PRO A C 1
ATOM 764 O O . PRO A 1 97 ? 12.536 6.043 -10.903 1.00 53.00 97 PRO A O 1
ATOM 767 N N . VAL A 1 98 ? 14.397 5.187 -11.829 1.00 55.72 98 VAL A N 1
ATOM 768 C CA . VAL A 1 98 ? 14.567 4.066 -10.916 1.00 55.72 98 VAL A CA 1
ATOM 769 C C . VAL A 1 98 ? 15.764 4.335 -10.039 1.00 55.72 98 VAL A C 1
ATOM 771 O O . VAL A 1 98 ? 16.870 4.606 -10.519 1.00 55.72 98 VAL A O 1
ATOM 774 N N . ALA A 1 99 ? 15.507 4.288 -8.744 1.00 55.47 99 ALA A N 1
ATOM 775 C CA . ALA A 1 99 ? 16.535 4.363 -7.739 1.00 55.47 99 ALA A CA 1
ATOM 776 C C . ALA A 1 99 ? 17.370 3.064 -7.735 1.00 55.47 99 ALA A C 1
ATOM 778 O O . ALA A 1 99 ? 17.088 2.106 -8.447 1.00 55.47 99 ALA A O 1
ATOM 779 N N . TYR A 1 100 ? 18.511 3.076 -7.063 1.00 47.84 100 TYR A N 1
ATOM 780 C CA . TYR A 1 100 ? 19.467 1.968 -7.082 1.00 47.84 100 TYR A CA 1
ATOM 781 C C . TYR A 1 100 ? 19.787 1.630 -5.627 1.00 47.84 100 TYR A C 1
ATOM 783 O O . TYR A 1 100 ? 20.039 2.537 -4.834 1.00 47.84 100 TYR A O 1
ATOM 791 N N . GLY A 1 101 ? 19.752 0.344 -5.263 1.00 53.94 101 GLY A N 1
ATOM 792 C CA . GLY A 1 101 ? 19.945 -0.112 -3.877 1.00 53.94 101 GLY A CA 1
ATOM 793 C C . GLY A 1 101 ? 18.647 -0.406 -3.115 1.00 53.94 101 GLY A C 1
ATOM 794 O O . GLY A 1 101 ? 18.534 -0.082 -1.933 1.00 53.94 101 GLY A O 1
ATOM 795 N N . HIS A 1 102 ? 17.663 -1.009 -3.787 1.00 63.22 102 HIS A N 1
ATOM 796 C CA . HIS A 1 102 ? 16.366 -1.329 -3.201 1.00 63.22 102 HIS A CA 1
ATOM 797 C C . HIS A 1 102 ? 16.425 -2.509 -2.233 1.00 63.22 102 HIS A C 1
ATOM 799 O O . HIS A 1 102 ? 17.251 -3.414 -2.355 1.00 63.22 102 HIS A O 1
ATOM 805 N N . ARG A 1 103 ? 15.407 -2.589 -1.371 1.00 69.62 103 ARG A N 1
ATOM 806 C CA . ARG A 1 103 ? 15.110 -3.788 -0.572 1.00 69.62 103 ARG A CA 1
ATOM 807 C C . ARG A 1 103 ? 14.917 -5.054 -1.428 1.00 69.62 103 ARG A C 1
ATOM 809 O O . ARG A 1 103 ? 15.221 -6.148 -0.961 1.00 69.62 103 ARG A O 1
ATOM 816 N N . TRP A 1 104 ? 14.403 -4.900 -2.653 1.00 72.56 104 TRP A N 1
ATOM 817 C CA . TRP A 1 104 ? 13.961 -6.010 -3.509 1.00 72.56 104 TRP A CA 1
ATOM 818 C C . TRP A 1 104 ? 14.789 -6.242 -4.781 1.00 72.56 104 TRP A C 1
ATOM 820 O O . TRP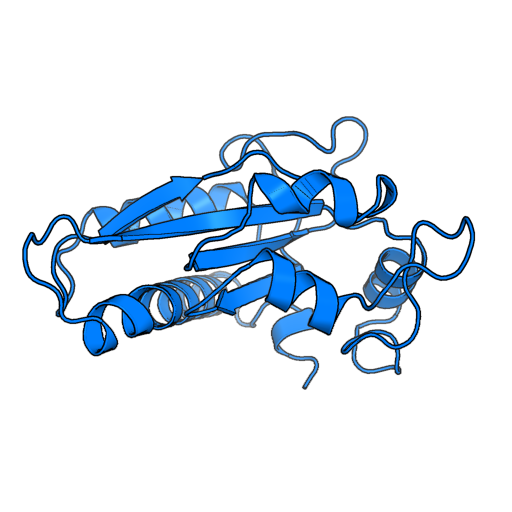 A 1 104 ? 14.662 -7.300 -5.385 1.00 72.56 104 TRP A O 1
ATOM 830 N N . THR A 1 105 ? 15.656 -5.304 -5.179 1.00 60.44 105 THR A N 1
ATOM 831 C CA . THR A 1 105 ? 16.463 -5.397 -6.420 1.00 60.44 105 THR A CA 1
ATOM 832 C C . THR A 1 105 ? 17.824 -6.067 -6.212 1.00 60.44 105 THR A C 1
ATOM 834 O O . THR A 1 105 ? 18.744 -5.850 -6.992 1.00 60.44 105 THR A O 1
ATOM 837 N N . ASN A 1 106 ? 17.982 -6.816 -5.119 1.00 61.06 106 ASN A N 1
ATOM 838 C CA . ASN A 1 106 ? 19.189 -7.587 -4.814 1.00 61.06 106 ASN A CA 1
ATOM 839 C C . ASN A 1 106 ? 18.903 -9.101 -4.915 1.00 61.06 106 ASN A C 1
ATOM 841 O O . ASN A 1 106 ? 19.427 -9.877 -4.118 1.00 61.06 106 ASN A O 1
ATOM 845 N N . GLY A 1 107 ? 18.028 -9.517 -5.842 1.00 61.56 107 GLY A N 1
ATOM 846 C CA . GLY A 1 107 ? 17.668 -10.924 -6.062 1.00 61.56 107 GLY A CA 1
ATOM 847 C C . GLY A 1 107 ? 16.679 -11.537 -5.061 1.00 61.56 107 GLY A C 1
ATOM 848 O O . GLY A 1 107 ? 16.559 -12.758 -5.004 1.00 61.56 107 GLY A O 1
ATOM 849 N N . SER A 1 108 ? 15.980 -10.730 -4.252 1.00 76.00 108 SER A N 1
ATOM 850 C CA . SER A 1 108 ? 14.947 -11.229 -3.326 1.00 76.00 108 SER A CA 1
ATOM 851 C C . SER A 1 108 ? 13.543 -11.250 -3.942 1.00 76.00 108 SER A C 1
ATOM 853 O O . SER A 1 108 ? 12.684 -11.999 -3.475 1.00 76.00 108 SER A O 1
ATOM 855 N N . ALA A 1 109 ? 13.291 -10.455 -4.987 1.00 84.38 109 ALA A N 1
ATOM 856 C CA . ALA A 1 109 ? 12.042 -10.481 -5.745 1.00 84.38 109 ALA A CA 1
ATOM 857 C C . ALA A 1 109 ? 12.031 -11.592 -6.815 1.00 84.38 109 ALA A C 1
ATOM 859 O O . ALA A 1 109 ? 13.086 -11.949 -7.338 1.00 84.38 109 ALA A O 1
ATOM 860 N N . PRO A 1 110 ? 10.847 -12.107 -7.200 1.00 87.81 110 PRO A N 1
ATOM 861 C CA . PRO A 1 110 ? 10.705 -12.920 -8.405 1.00 87.81 110 PRO A CA 1
ATOM 862 C C . PRO A 1 110 ? 11.257 -12.197 -9.650 1.00 87.81 110 PRO A C 1
ATOM 864 O O . PRO A 1 110 ? 11.056 -10.983 -9.761 1.00 87.81 110 PRO A O 1
ATOM 867 N N . PRO A 1 111 ? 11.918 -12.896 -10.597 1.00 85.88 111 PRO A N 1
ATOM 868 C CA . PRO A 1 111 ? 12.629 -12.253 -11.712 1.00 85.88 111 PRO A CA 1
ATOM 869 C C . PRO A 1 111 ? 11.771 -11.327 -12.588 1.00 85.88 111 PRO A C 1
ATOM 871 O O . PRO A 1 111 ? 12.241 -10.304 -13.089 1.00 85.88 111 PRO A O 1
ATOM 874 N N . ASP A 1 112 ? 10.500 -11.672 -12.781 1.00 85.62 112 ASP A N 1
ATOM 875 C CA . ASP A 1 112 ? 9.532 -10.883 -13.541 1.00 85.62 112 ASP A CA 1
ATOM 876 C C . ASP A 1 112 ? 9.181 -9.564 -12.835 1.00 85.62 112 ASP A C 1
ATOM 878 O O . ASP A 1 112 ? 9.116 -8.513 -13.479 1.00 85.62 112 ASP A O 1
ATOM 882 N N . ILE A 1 113 ? 9.034 -9.592 -11.508 1.00 89.12 113 ILE A N 1
ATOM 883 C CA . ILE A 1 113 ? 8.794 -8.400 -10.689 1.00 89.12 113 ILE A CA 1
ATOM 884 C C . ILE A 1 113 ? 10.076 -7.573 -10.551 1.00 89.12 113 ILE A C 1
ATOM 886 O O . ILE A 1 113 ? 10.019 -6.348 -10.644 1.00 89.12 113 ILE A O 1
ATOM 890 N N . GLU A 1 114 ? 11.236 -8.212 -10.387 1.00 84.94 114 GLU A N 1
ATOM 891 C CA . GLU A 1 114 ? 12.537 -7.539 -10.312 1.00 84.94 114 GLU A CA 1
ATOM 892 C C . GLU A 1 114 ? 12.803 -6.688 -11.560 1.00 84.94 114 GLU A C 1
ATOM 894 O O . GLU A 1 114 ? 13.176 -5.520 -11.440 1.00 84.94 114 GLU A O 1
ATOM 899 N N . SER A 1 115 ? 12.524 -7.220 -12.757 1.00 82.31 115 SER A N 1
ATOM 900 C CA . SER A 1 115 ? 12.658 -6.461 -14.007 1.00 82.31 115 SER A CA 1
ATOM 901 C C . SER A 1 115 ? 11.742 -5.232 -14.054 1.00 82.31 115 SER A C 1
ATOM 903 O O . SER A 1 115 ? 12.163 -4.172 -14.521 1.00 82.31 115 SER A O 1
ATOM 905 N N . CYS A 1 116 ? 10.509 -5.345 -13.550 1.00 86.12 116 CYS A N 1
ATOM 906 C CA . CYS A 1 116 ? 9.565 -4.225 -13.495 1.00 86.12 116 CYS A CA 1
ATOM 907 C C . CYS A 1 116 ? 10.010 -3.166 -12.473 1.00 86.12 116 CYS A C 1
ATOM 909 O O . CYS A 1 116 ? 10.021 -1.970 -12.774 1.00 86.12 116 CYS A O 1
ATOM 911 N N . LEU A 1 117 ? 10.440 -3.601 -11.282 1.00 84.81 117 LEU A N 1
ATOM 912 C CA . LEU A 1 117 ? 11.000 -2.738 -10.238 1.00 84.81 117 LEU A CA 1
ATOM 913 C C . LEU A 1 117 ? 12.201 -1.951 -10.773 1.00 84.81 117 LEU A C 1
ATOM 915 O O . LEU A 1 117 ? 12.236 -0.733 -10.625 1.00 84.81 117 LEU A O 1
ATOM 919 N N . ALA A 1 118 ? 13.120 -2.629 -11.467 1.00 78.69 118 ALA A N 1
ATOM 920 C CA . ALA A 1 118 ? 14.316 -2.046 -12.074 1.00 78.69 118 ALA A CA 1
ATOM 921 C C . ALA A 1 118 ? 14.028 -1.041 -13.205 1.00 78.69 118 ALA A C 1
ATOM 923 O O . ALA A 1 118 ? 14.931 -0.308 -13.602 1.00 78.69 118 ALA A O 1
ATOM 924 N N . LYS A 1 119 ? 12.792 -0.991 -13.720 1.00 79.56 119 LYS A N 1
ATOM 925 C CA . LYS A 1 119 ? 12.317 -0.016 -14.720 1.00 79.56 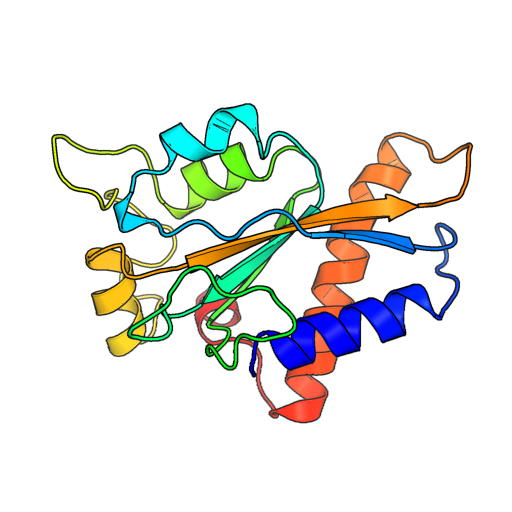119 LYS A CA 1
ATOM 926 C C . LYS A 1 119 ? 11.385 1.048 -14.134 1.00 79.56 119 LYS A C 1
ATOM 928 O O . LYS A 1 119 ? 10.966 1.956 -14.846 1.00 79.56 119 LYS A O 1
ATOM 933 N N . GLY A 1 120 ? 11.056 0.959 -12.843 1.00 81.12 120 GLY A N 1
ATOM 934 C CA . GLY A 1 120 ? 10.075 1.843 -12.215 1.00 81.12 120 GLY A CA 1
ATOM 935 C C . GLY A 1 120 ? 8.651 1.609 -12.726 1.00 81.12 120 GLY A C 1
ATOM 936 O O . GLY A 1 120 ? 7.794 2.480 -12.571 1.00 81.12 120 GLY A O 1
ATOM 937 N N . GLU A 1 121 ? 8.392 0.441 -13.322 1.00 86.62 121 GLU A N 1
ATOM 938 C CA . GLU A 1 121 ? 7.081 -0.029 -13.780 1.00 86.62 121 GLU A CA 1
ATOM 939 C C . GLU A 1 121 ? 6.287 -0.551 -12.580 1.00 86.62 121 GLU A C 1
ATOM 941 O O . GLU A 1 121 ? 6.007 -1.741 -12.437 1.00 86.62 121 GLU A O 1
ATOM 946 N N . VAL A 1 122 ? 5.984 0.364 -11.663 1.00 88.88 122 VAL A N 1
ATOM 947 C CA . VAL A 1 122 ? 5.296 0.096 -10.404 1.00 88.88 122 VAL A CA 1
ATOM 948 C C . VAL A 1 122 ? 4.349 1.244 -10.135 1.00 88.88 122 VAL A C 1
ATOM 950 O O . VAL A 1 122 ? 4.737 2.411 -10.235 1.00 88.88 122 VAL A O 1
ATOM 953 N N . VAL A 1 123 ? 3.130 0.916 -9.727 1.00 91.31 123 VAL A N 1
ATOM 954 C CA . VAL A 1 123 ? 2.176 1.905 -9.238 1.00 91.31 123 VAL A CA 1
ATOM 955 C C . VAL A 1 123 ? 1.986 1.727 -7.741 1.00 91.31 123 VAL A C 1
ATOM 957 O O . VAL A 1 123 ? 1.755 0.621 -7.243 1.00 91.31 123 VAL A O 1
ATOM 960 N N . LEU A 1 124 ? 2.113 2.842 -7.035 1.00 91.62 124 LEU A N 1
ATOM 961 C CA . LEU A 1 124 ? 2.002 2.976 -5.596 1.00 91.62 124 LEU A CA 1
ATOM 962 C C . LEU A 1 124 ? 0.624 3.517 -5.231 1.00 91.62 124 LEU A C 1
ATOM 964 O O . LEU A 1 124 ? 0.186 4.526 -5.776 1.00 91.62 124 LEU A O 1
ATOM 968 N N . TYR A 1 125 ? -0.018 2.867 -4.273 1.00 93.81 125 TYR A N 1
ATOM 969 C CA . TYR A 1 125 ? -1.390 3.132 -3.859 1.00 93.81 125 TYR A CA 1
ATOM 970 C C . TYR A 1 125 ? -1.434 3.348 -2.341 1.00 93.81 125 TYR A C 1
ATOM 972 O O . TYR A 1 125 ? -1.449 2.366 -1.590 1.00 93.81 125 TYR A O 1
ATOM 980 N N . PRO A 1 126 ? -1.406 4.596 -1.845 1.00 94.38 126 PRO A N 1
ATOM 981 C CA . PRO A 1 126 ? -1.353 4.871 -0.416 1.00 94.38 126 PRO A CA 1
ATOM 982 C C . PRO A 1 126 ? -2.736 5.050 0.192 1.00 94.38 126 PRO A C 1
ATOM 984 O O . PRO A 1 126 ? -3.652 5.617 -0.403 1.00 94.38 126 PRO A O 1
ATOM 987 N N . ILE A 1 127 ? -2.851 4.602 1.434 1.00 95.25 127 ILE A N 1
ATOM 988 C CA . ILE A 1 127 ? -4.081 4.587 2.209 1.00 95.25 127 ILE A CA 1
ATOM 989 C C . ILE A 1 127 ? -3.747 5.135 3.586 1.00 95.25 127 ILE A C 1
ATOM 991 O O . ILE A 1 127 ? -3.040 4.502 4.373 1.00 95.25 127 ILE A O 1
ATOM 995 N N . GLU A 1 128 ? -4.262 6.315 3.891 1.00 95.19 128 GLU A N 1
ATOM 996 C CA . GLU A 1 128 ? -4.187 6.850 5.239 1.00 95.19 128 GLU A CA 1
ATOM 997 C C . GLU A 1 128 ? -5.163 6.083 6.134 1.00 95.19 128 GLU A C 1
ATOM 999 O O . GLU A 1 128 ? -6.327 5.881 5.777 1.00 95.19 128 GLU A O 1
ATOM 1004 N N . VAL A 1 129 ? -4.680 5.636 7.294 1.00 94.56 129 VAL A N 1
ATOM 1005 C CA . VAL A 1 129 ? -5.480 4.880 8.263 1.00 94.56 129 VAL A CA 1
ATOM 1006 C C . VAL A 1 129 ? -5.715 5.748 9.488 1.00 94.56 129 VAL A C 1
ATOM 1008 O O . VAL A 1 129 ? -4.766 6.176 10.147 1.00 94.56 129 VAL A O 1
ATOM 1011 N N . 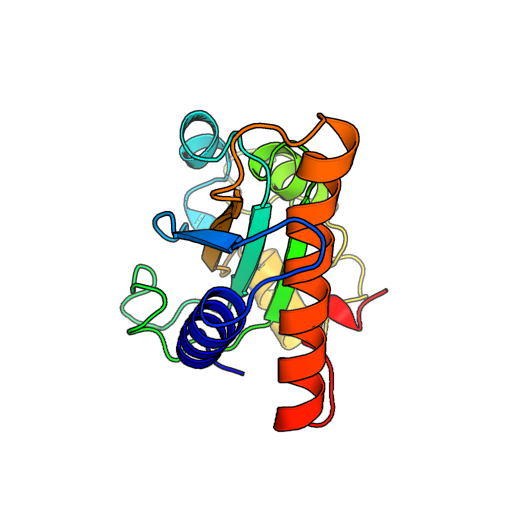ARG A 1 130 ? -6.984 5.967 9.827 1.00 92.75 130 ARG A N 1
ATOM 1012 C CA . ARG A 1 130 ? -7.406 6.739 10.999 1.00 92.75 130 ARG A CA 1
ATOM 1013 C C . ARG A 1 130 ? -8.394 5.933 11.843 1.00 92.75 130 ARG A C 1
ATOM 1015 O O . ARG A 1 130 ? -8.877 4.878 11.434 1.00 92.75 130 ARG A O 1
ATOM 1022 N N . SER A 1 131 ? -8.670 6.426 13.045 1.00 91.44 131 SER A N 1
ATOM 1023 C CA . SER A 1 131 ? -9.771 5.954 13.887 1.00 91.44 131 SER A CA 1
ATOM 1024 C C . SER A 1 131 ? -10.756 7.100 14.080 1.00 91.44 131 SER A C 1
ATOM 1026 O O . SER A 1 131 ? -10.338 8.255 14.159 1.00 91.44 131 SER A O 1
ATOM 1028 N N . SER A 1 132 ? -12.050 6.799 14.152 1.00 88.12 132 SER A N 1
ATOM 1029 C CA . SER A 1 132 ? -13.068 7.787 14.519 1.00 88.12 132 SER A CA 1
ATOM 1030 C C . SER A 1 132 ? -13.125 8.048 16.029 1.00 88.12 132 SER A C 1
ATOM 1032 O O . SER A 1 132 ? -13.930 8.865 16.466 1.00 88.12 132 SER A O 1
ATOM 1034 N N . GLU A 1 133 ? -12.335 7.330 16.835 1.00 84.81 133 GLU A N 1
ATOM 1035 C CA . GLU A 1 133 ? -12.270 7.557 18.279 1.00 84.81 133 GLU A CA 1
ATOM 1036 C C . GLU A 1 133 ? -11.483 8.838 18.588 1.00 84.81 133 GLU A C 1
ATOM 1038 O O . GLU A 1 133 ? -10.345 8.981 18.130 1.00 84.81 133 GLU A O 1
ATOM 1043 N N . PRO A 1 134 ? -12.051 9.760 19.382 1.00 67.88 134 PRO A N 1
ATOM 1044 C CA . PRO A 1 134 ? -11.487 11.093 19.574 1.00 67.88 134 PRO A CA 1
ATOM 1045 C C . PRO A 1 134 ? -10.193 11.125 20.406 1.00 67.88 134 PRO A C 1
ATOM 1047 O O . PRO A 1 134 ? -9.458 12.104 20.322 1.00 67.88 134 PRO A O 1
ATOM 1050 N N . GLU A 1 135 ? -9.875 10.078 21.180 1.00 82.19 135 GLU A N 1
ATOM 1051 C CA . GLU A 1 135 ? -8.790 10.115 22.178 1.00 82.19 135 GLU A CA 1
ATOM 1052 C C . GLU A 1 135 ? -7.806 8.935 22.100 1.00 82.19 135 GLU A C 1
ATOM 1054 O O . GLU A 1 135 ? -7.452 8.314 23.103 1.00 82.19 135 GLU A O 1
ATOM 1059 N N . LEU A 1 136 ? -7.313 8.604 20.905 1.00 87.69 136 LEU A N 1
ATOM 1060 C CA . LEU A 1 136 ? -6.175 7.686 20.812 1.00 87.69 136 LEU A CA 1
ATOM 1061 C C . LEU A 1 136 ? -4.868 8.387 21.200 1.00 87.69 136 LEU A C 1
ATOM 1063 O O . LEU A 1 136 ? -4.498 9.428 20.657 1.00 87.69 136 LEU A O 1
ATOM 1067 N N . THR A 1 137 ? -4.103 7.762 22.096 1.00 91.12 137 THR A N 1
ATOM 1068 C CA . THR A 1 137 ? -2.722 8.181 22.362 1.00 91.12 137 THR A CA 1
ATOM 1069 C C . THR A 1 137 ? -1.859 8.015 21.109 1.00 91.12 137 THR A C 1
ATOM 1071 O O . THR A 1 137 ? -2.099 7.134 20.282 1.00 91.12 137 THR A O 1
ATOM 1074 N N . LYS A 1 138 ? -0.757 8.773 21.003 1.00 88.38 138 LYS A N 1
ATOM 1075 C CA . LYS A 1 138 ? 0.210 8.636 19.894 1.00 88.38 138 LYS A CA 1
ATOM 1076 C C . LYS A 1 138 ? 0.685 7.190 19.694 1.00 88.38 138 LYS A C 1
ATOM 1078 O O . LYS A 1 138 ? 0.853 6.747 18.560 1.00 88.38 138 LYS A O 1
ATOM 1083 N N . LYS A 1 139 ? 0.880 6.446 20.791 1.00 89.88 139 LYS A N 1
ATOM 1084 C CA . LYS A 1 139 ? 1.269 5.031 20.749 1.00 89.88 139 LYS A CA 1
ATOM 1085 C C . LYS A 1 139 ? 0.180 4.172 20.104 1.00 89.88 139 LYS A C 1
ATOM 1087 O O . LYS A 1 139 ? 0.511 3.339 19.275 1.00 89.88 139 LYS A O 1
ATOM 1092 N N . GLN A 1 140 ? -1.090 4.383 20.454 1.00 91.81 140 GLN A N 1
ATOM 1093 C CA . GLN A 1 140 ? -2.217 3.645 19.875 1.00 91.81 140 GLN A CA 1
ATOM 1094 C C . GLN A 1 140 ? -2.438 3.998 18.403 1.00 91.81 140 GLN A C 1
ATOM 1096 O O . GLN A 1 140 ? -2.569 3.094 17.584 1.00 91.81 140 GLN A O 1
ATOM 1101 N N . SER A 1 141 ? -2.394 5.282 18.040 1.00 90.50 141 SER A N 1
ATOM 1102 C CA . SER A 1 141 ? -2.522 5.709 16.640 1.00 90.50 141 SER A CA 1
ATOM 1103 C C . SER A 1 141 ? -1.429 5.108 15.749 1.00 90.50 141 SER A C 1
ATOM 1105 O O . SER A 1 141 ? -1.693 4.736 14.609 1.00 90.50 141 SER A O 1
ATOM 1107 N N . GLY A 1 142 ? -0.216 4.924 16.284 1.00 91.62 142 GLY A N 1
ATOM 1108 C CA . GLY A 1 142 ? 0.879 4.248 15.584 1.00 91.62 142 GLY A CA 1
ATOM 1109 C C . GLY A 1 142 ? 0.660 2.749 15.329 1.00 91.62 142 GLY A C 1
ATOM 1110 O O . GLY A 1 142 ? 1.352 2.177 14.492 1.00 91.62 142 GLY A O 1
ATOM 1111 N N . LEU A 1 143 ? -0.294 2.101 16.009 1.00 93.25 143 LEU A N 1
ATOM 1112 C CA . LEU A 1 143 ? -0.619 0.684 15.794 1.00 93.25 143 LEU A CA 1
ATOM 1113 C C . LEU A 1 143 ? -1.618 0.472 14.651 1.00 93.25 143 LEU A C 1
ATOM 1115 O O . LEU A 1 143 ? -1.648 -0.618 14.078 1.00 93.25 143 LEU A O 1
ATOM 1119 N N . LEU A 1 144 ? -2.427 1.484 14.313 1.00 94.50 144 LEU A N 1
ATOM 1120 C CA . LEU A 1 144 ? -3.522 1.349 13.344 1.00 94.50 144 LEU A CA 1
ATOM 1121 C C . LEU A 1 144 ? -3.053 0.808 11.981 1.00 94.50 144 LEU A C 1
ATOM 1123 O O . LEU A 1 144 ? -3.652 -0.160 11.510 1.00 94.50 144 LEU A O 1
ATOM 1127 N N . PRO A 1 145 ? -1.967 1.323 11.364 1.00 95.81 145 PRO A N 1
ATOM 1128 C CA . PRO A 1 145 ? -1.508 0.807 10.076 1.00 95.81 145 PRO A CA 1
ATOM 1129 C C . PRO A 1 145 ? -1.096 -0.663 10.134 1.00 95.81 145 PRO A C 1
ATOM 1131 O O . PRO A 1 145 ? -1.387 -1.421 9.215 1.00 95.81 145 PRO A O 1
ATOM 1134 N N . GLY A 1 146 ? -0.460 -1.082 11.233 1.00 95.25 146 GLY A N 1
ATOM 1135 C CA . GLY A 1 146 ? -0.061 -2.471 11.443 1.00 95.25 146 GLY A CA 1
ATOM 1136 C C . GLY A 1 146 ? -1.260 -3.409 11.560 1.00 95.25 146 GLY A C 1
ATOM 1137 O O . GLY A 1 146 ? -1.264 -4.476 10.952 1.00 95.25 146 GLY A O 1
ATOM 1138 N N . LEU A 1 147 ? -2.310 -3.001 12.280 1.00 94.38 147 LEU A N 1
ATOM 1139 C CA . LEU A 1 147 ? -3.547 -3.783 12.380 1.00 94.38 147 LEU A CA 1
ATOM 1140 C C . LEU A 1 147 ? -4.220 -3.970 11.017 1.00 94.38 147 LEU A C 1
ATOM 1142 O O . LEU A 1 147 ? -4.758 -5.041 10.737 1.00 94.38 147 LEU A O 1
ATOM 1146 N N . VAL A 1 148 ? -4.203 -2.935 10.177 1.00 96.31 148 VAL A N 1
ATOM 1147 C CA . VAL A 1 148 ? -4.813 -2.978 8.842 1.00 96.31 148 VAL A CA 1
ATOM 1148 C C . VAL A 1 148 ? -3.972 -3.817 7.888 1.00 96.31 148 VAL A C 1
ATOM 1150 O O . VAL A 1 148 ? -4.517 -4.701 7.237 1.00 96.31 148 VAL A O 1
ATOM 1153 N N . GLU A 1 149 ? -2.653 -3.613 7.849 1.00 97.31 149 GLU A N 1
ATOM 1154 C CA . GLU A 1 149 ? -1.736 -4.409 7.023 1.00 97.31 149 GLU A CA 1
ATOM 1155 C C . GLU A 1 149 ? -1.896 -5.906 7.290 1.00 97.31 149 GLU A C 1
ATOM 1157 O O . GLU A 1 149 ? -2.067 -6.681 6.353 1.00 97.31 149 GLU A O 1
ATOM 1162 N N . LYS A 1 150 ? -1.906 -6.324 8.563 1.00 96.25 150 LYS A N 1
ATOM 1163 C CA . LYS A 1 150 ? -2.054 -7.744 8.905 1.00 96.25 150 LYS A CA 1
ATOM 1164 C C . LYS A 1 150 ? -3.400 -8.310 8.474 1.00 96.25 150 LYS A C 1
ATOM 1166 O O . LYS A 1 150 ? -3.428 -9.417 7.953 1.00 96.25 150 LYS A O 1
ATOM 1171 N N . GLN A 1 151 ? -4.491 -7.563 8.624 1.00 95.62 151 GLN A N 1
ATOM 1172 C CA . GLN A 1 151 ? -5.804 -8.014 8.154 1.00 95.62 151 GLN A CA 1
ATOM 1173 C C . GLN A 1 151 ? -5.869 -8.125 6.626 1.00 95.62 151 GLN A C 1
ATOM 1175 O O . GLN A 1 151 ? -6.419 -9.099 6.122 1.00 95.62 151 GLN A O 1
ATOM 1180 N N . LEU A 1 152 ? -5.265 -7.186 5.891 1.00 96.44 152 LEU A N 1
ATOM 1181 C CA . LEU A 1 152 ? -5.162 -7.271 4.430 1.00 96.44 152 LEU A CA 1
ATOM 1182 C C . LEU A 1 152 ? -4.340 -8.489 3.991 1.00 96.44 152 LEU A C 1
ATOM 1184 O O . LEU A 1 152 ? -4.736 -9.196 3.070 1.00 96.44 152 LEU A O 1
ATOM 1188 N N . LEU A 1 153 ? -3.214 -8.752 4.658 1.00 96.62 153 LEU A N 1
ATOM 1189 C CA . LEU A 1 153 ? -2.352 -9.896 4.361 1.00 96.62 153 LEU A CA 1
ATOM 1190 C C . LEU A 1 153 ? -3.012 -11.238 4.705 1.00 96.62 153 LEU A C 1
ATOM 1192 O O . LEU A 1 153 ? -2.881 -12.182 3.931 1.00 96.62 153 LEU A O 1
ATOM 1196 N N . VAL A 1 154 ? -3.745 -11.325 5.819 1.00 96.38 154 VAL A N 1
ATOM 1197 C CA . VAL A 1 154 ? -4.535 -12.519 6.168 1.00 96.38 154 VAL A CA 1
ATOM 1198 C C . VAL A 1 154 ? -5.638 -12.745 5.137 1.00 96.38 154 VAL A C 1
ATOM 1200 O O . VAL A 1 154 ? -5.729 -13.835 4.590 1.00 96.38 154 VAL A O 1
ATOM 1203 N N . ALA A 1 155 ? -6.400 -11.708 4.778 1.00 95.31 155 ALA A N 1
ATOM 1204 C CA . ALA A 1 155 ? -7.435 -11.817 3.751 1.00 95.31 155 ALA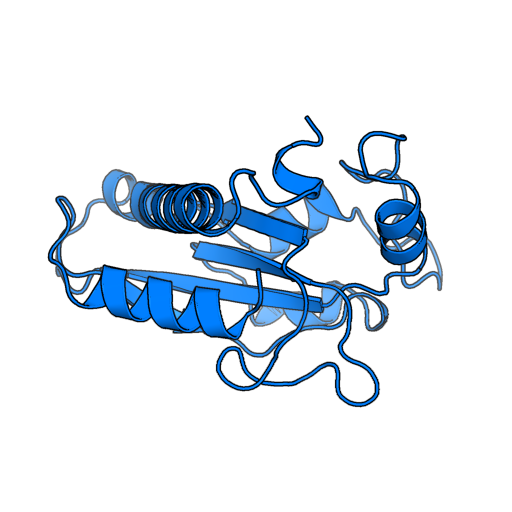 A CA 1
ATOM 1205 C C . ALA A 1 155 ? -6.866 -12.218 2.375 1.00 95.31 155 ALA A C 1
ATOM 1207 O O . ALA A 1 155 ? -7.511 -12.962 1.634 1.00 95.31 155 ALA A O 1
ATOM 1208 N N . TYR A 1 156 ? -5.653 -11.760 2.034 1.00 94.31 156 TYR A N 1
ATOM 1209 C CA . TYR A 1 156 ? -4.924 -12.246 0.859 1.00 94.31 156 TYR A CA 1
ATOM 1210 C C . TYR A 1 156 ? -4.664 -13.749 0.988 1.00 94.31 156 TYR A C 1
ATOM 1212 O O . TYR A 1 156 ? -5.060 -14.513 0.108 1.00 94.31 156 TYR A O 1
ATOM 1220 N N . ALA A 1 157 ? -4.009 -14.172 2.072 1.00 95.31 157 ALA A N 1
ATOM 1221 C CA . ALA A 1 157 ? -3.620 -15.562 2.285 1.00 95.31 157 ALA A CA 1
ATOM 1222 C C . ALA A 1 157 ? -4.822 -16.511 2.275 1.00 95.31 157 ALA A C 1
ATOM 1224 O O . ALA A 1 157 ? -4.767 -17.544 1.614 1.00 95.31 157 ALA A O 1
ATOM 1225 N N . ASP A 1 158 ? -5.929 -16.122 2.905 1.00 95.06 158 ASP A N 1
ATOM 1226 C CA . ASP A 1 158 ? -7.164 -16.906 2.932 1.00 95.06 158 ASP A CA 1
ATOM 1227 C C . ASP A 1 158 ? -7.755 -17.105 1.529 1.00 95.06 158 ASP A C 1
ATOM 1229 O O . ASP A 1 158 ? -8.295 -18.166 1.220 1.00 95.06 158 ASP A O 1
ATOM 1233 N N . ARG A 1 159 ? -7.651 -16.095 0.655 1.00 92.38 159 ARG A N 1
ATOM 1234 C CA . ARG A 1 159 ? -8.232 -16.147 -0.694 1.00 92.38 159 ARG A CA 1
ATOM 1235 C C . ARG A 1 159 ? -7.335 -16.828 -1.724 1.00 92.38 159 ARG A C 1
ATOM 1237 O O . ARG A 1 159 ? -7.853 -17.480 -2.627 1.00 92.38 159 ARG A O 1
ATOM 1244 N N . TYR A 1 160 ? -6.023 -16.628 -1.642 1.00 90.94 160 TYR A N 1
ATOM 1245 C CA . TYR A 1 160 ? -5.075 -17.053 -2.682 1.00 90.94 160 TYR A CA 1
ATOM 1246 C C . TYR A 1 160 ? -4.120 -18.162 -2.227 1.00 90.94 160 TYR A C 1
ATOM 1248 O O . TYR A 1 160 ? -3.358 -18.671 -3.042 1.00 90.94 160 TYR A O 1
ATOM 1256 N N . GLY A 1 161 ? -4.142 -18.546 -0.948 1.00 93.88 161 GLY A N 1
ATOM 1257 C CA . GLY A 1 161 ? -3.260 -19.576 -0.392 1.00 93.88 161 GLY A CA 1
ATOM 1258 C C . GLY A 1 161 ? -1.797 -19.143 -0.231 1.00 93.88 161 GLY A C 1
ATOM 1259 O O . GLY A 1 161 ? -0.947 -19.975 0.071 1.00 93.88 161 GLY A O 1
ATOM 1260 N N . SER A 1 162 ? -1.480 -17.861 -0.431 1.00 93.38 162 SER A N 1
ATOM 1261 C CA . SER A 1 162 ? -0.130 -17.297 -0.306 1.00 93.38 162 SER A CA 1
ATOM 1262 C C . SER A 1 162 ? -0.177 -15.824 0.107 1.00 93.38 162 SER A C 1
ATOM 1264 O O . SER A 1 162 ? -1.233 -15.204 0.084 1.00 93.38 162 SER A O 1
ATOM 1266 N N . LEU A 1 163 ? 0.964 -15.231 0.459 1.00 93.31 163 LEU A N 1
ATOM 1267 C CA . LEU A 1 163 ? 1.095 -13.772 0.601 1.00 93.31 163 LEU A CA 1
ATOM 1268 C C . LEU A 1 163 ? 1.431 -13.124 -0.758 1.00 93.31 163 LEU A C 1
ATOM 1270 O O . LEU A 1 163 ? 1.810 -13.849 -1.686 1.00 93.31 163 LEU A O 1
ATOM 1274 N N . PRO A 1 164 ? 1.329 -11.782 -0.898 1.00 93.75 164 PRO A N 1
ATOM 1275 C CA . PRO A 1 164 ? 1.853 -11.094 -2.072 1.00 93.75 164 PRO A CA 1
ATOM 1276 C C . PRO A 1 164 ? 3.329 -11.451 -2.323 1.00 93.75 164 PRO A C 1
ATOM 1278 O O . PRO A 1 164 ? 4.084 -11.590 -1.353 1.00 93.75 164 PRO A O 1
ATOM 1281 N N . PRO A 1 165 ? 3.773 -11.547 -3.588 1.00 92.81 165 PRO A N 1
ATOM 1282 C CA . PRO A 1 165 ? 5.123 -11.997 -3.918 1.00 92.81 165 PRO A CA 1
ATOM 1283 C C . PRO A 1 165 ? 6.239 -11.247 -3.176 1.00 92.81 165 PRO A C 1
ATOM 1285 O O . PRO A 1 165 ? 7.101 -11.872 -2.568 1.00 92.81 165 PRO A O 1
ATOM 1288 N N . LEU A 1 166 ? 6.178 -9.911 -3.119 1.00 91.62 166 LEU A N 1
ATOM 1289 C CA . LEU A 1 166 ? 7.206 -9.100 -2.453 1.00 91.62 166 LEU A CA 1
ATOM 1290 C C . LEU A 1 166 ? 7.102 -9.113 -0.919 1.00 91.62 166 LEU A C 1
ATOM 1292 O O . LEU A 1 166 ? 8.021 -8.660 -0.236 1.00 91.62 166 LEU A O 1
ATOM 1296 N N . ASN A 1 167 ? 5.992 -9.605 -0.358 1.00 92.12 167 ASN A N 1
ATOM 1297 C CA . ASN A 1 167 ? 5.862 -9.849 1.081 1.00 92.12 167 ASN A CA 1
ATOM 1298 C C . ASN A 1 167 ? 6.519 -11.172 1.507 1.00 92.12 167 ASN A C 1
ATOM 1300 O O . ASN A 1 167 ? 6.826 -11.319 2.689 1.00 92.12 167 ASN A O 1
ATOM 1304 N N . LEU A 1 168 ? 6.726 -12.109 0.573 1.00 85.44 168 LEU A N 1
ATOM 1305 C CA . LEU A 1 168 ? 7.475 -13.356 0.789 1.00 85.44 168 LEU A CA 1
ATOM 1306 C C . LEU A 1 168 ? 8.983 -13.171 0.590 1.00 85.44 168 LEU A C 1
ATOM 1308 O O . LEU A 1 168 ? 9.771 -13.912 1.167 1.00 85.44 168 LEU A O 1
ATOM 1312 N N . SER A 1 169 ? 9.368 -12.165 -0.194 1.00 71.81 169 SER A N 1
ATOM 1313 C CA . SER A 1 169 ? 10.741 -11.705 -0.388 1.00 71.81 169 SER A CA 1
ATOM 1314 C C . SER A 1 169 ? 11.298 -11.053 0.888 1.00 71.81 169 SER A C 1
ATOM 1316 O O . SER A 1 169 ? 11.283 -9.823 1.023 1.00 71.81 169 SER A O 1
ATOM 1318 N N . MET A 1 170 ? 11.754 -11.862 1.848 1.00 57.28 170 MET A N 1
ATOM 1319 C CA . MET A 1 170 ? 12.504 -11.422 3.034 1.00 57.28 170 MET A CA 1
ATOM 1320 C C . MET A 1 170 ? 13.844 -12.131 3.141 1.00 57.28 170 MET A C 1
ATOM 1322 O O . MET A 1 170 ? 13.867 -13.368 2.969 1.00 57.28 170 MET A O 1
#

pLDDT: mean 85.42, std 10.89, range [47.84, 97.31]